Protein AF-A0A380FDA7-F1 (afdb_monomer)

InterPro domains:
  IPR003869 Polysaccharide biosynthesis protein, CapD-like domain [PF02719] (1-78)
  IPR051203 Polysaccharide Synthase-Related Protein [PTHR43318] (1-96)

Secondary structure (DSSP, 8-state):
-HHHHHHH--SS-EEEE---S---HHHHHHHHHHHTT--HHHH------PPTT--SSPPP--GGGEEEEEEETTEEEE------HHHHHHHHHHHHTTSS-HHHHHHHH-TTS--

Sequence (115 aa):
MVLQAGALAKGGEIFVLDMGEPVKIVDLAKNLIHLSGKKEEDIGIEFSGVRPGEKLFEELLNEDEIHPDQVYEKIYRGKSKVYTNSELLLKVNRITNGEIDVVDFVNRSDSYFEA

Foldseek 3Di:
DVVVCVVPDPPDKDKFFQPDDDDDPVVVVQVVCVVVVHHCVVPPDDDPDDDPPDDPDDDRDDPQQWDPDAPDVRMTIGDDDDDDPVRVVVVVVCCVVVVDPPCNVVCVVVVDPPD

Solvent-accessible surface area (backbone atoms only — not comparable to full-atom values): 7643 Å² total; per-residue (Å²): 106,72,71,57,51,64,72,69,59,90,74,90,72,44,78,44,70,66,79,74,77,90,78,58,68,69,57,53,51,53,49,54,39,47,76,71,78,44,53,65,89,80,75,63,87,82,86,87,74,84,58,95,89,65,72,98,68,85,81,76,78,52,77,88,39,40,44,92,62,63,84,43,95,59,29,30,39,40,60,72,88,86,74,52,71,68,59,49,49,53,52,50,50,37,36,74,71,66,79,37,55,67,66,59,54,54,39,68,76,43,86,70,86,84,128

Nearest PDB structures (foldseek):
  6xu7-assembly1_CU  TM=2.445E-01  e=1.879E+00  Drosophila melanogaster
  5xy3-assembly1_U  TM=2.269E-01  e=7.160E+00  Trichomonas vaginalis

Organism: Staphylococcus gallinarum (NCBI:txid1293)

pLDDT: mean 81.83, std 14.84, range [30.66, 97.38]

Structure (mmCIF, N/CA/C/O backbone):
data_AF-A0A380FDA7-F1
#
_entry.id   AF-A0A380FDA7-F1
#
loop_
_atom_site.group_PDB
_atom_site.id
_atom_site.type_symbol
_atom_site.label_atom_id
_atom_site.label_alt_id
_atom_site.label_comp_id
_atom_site.label_asym_id
_atom_site.label_entity_id
_atom_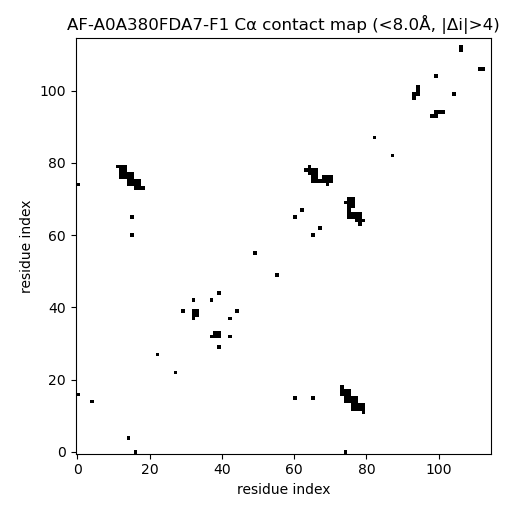site.label_seq_id
_atom_site.pdbx_PDB_ins_code
_atom_site.Cartn_x
_atom_site.Cartn_y
_atom_site.Cartn_z
_atom_site.occupancy
_atom_site.B_iso_or_equiv
_atom_site.auth_seq_id
_atom_site.auth_comp_id
_atom_site.auth_asym_id
_atom_site.auth_atom_id
_atom_site.pdbx_PDB_model_num
ATOM 1 N N . MET A 1 1 ? -5.281 -13.367 -5.844 1.00 76.31 1 MET A N 1
ATOM 2 C CA . MET A 1 1 ? -4.275 -12.753 -6.739 1.00 76.31 1 MET A CA 1
ATOM 3 C C . MET A 1 1 ? -3.102 -13.683 -7.035 1.00 76.31 1 MET A C 1
ATOM 5 O O . MET A 1 1 ? -2.999 -14.106 -8.173 1.00 76.31 1 MET A O 1
ATOM 9 N N . VAL A 1 2 ? -2.261 -14.052 -6.057 1.00 88.25 2 VAL A N 1
ATOM 10 C CA . VAL A 1 2 ? -1.003 -14.799 -6.313 1.00 88.25 2 VAL A CA 1
ATOM 11 C C . VAL A 1 2 ? -1.212 -16.093 -7.110 1.00 88.25 2 VAL A C 1
ATOM 13 O O . VAL A 1 2 ? -0.559 -16.295 -8.126 1.00 88.25 2 VAL A O 1
ATOM 16 N N . LEU A 1 3 ? -2.174 -16.931 -6.710 1.00 88.88 3 LEU A N 1
ATOM 17 C CA . LEU A 1 3 ? -2.474 -18.185 -7.416 1.00 88.88 3 LEU A CA 1
ATOM 18 C C . LEU A 1 3 ? -2.929 -17.958 -8.866 1.00 88.88 3 LEU A C 1
ATOM 20 O O . LEU A 1 3 ? -2.570 -18.714 -9.762 1.00 88.88 3 LEU A O 1
ATOM 24 N N . GLN A 1 4 ? -3.701 -16.900 -9.100 1.00 85.38 4 GLN A N 1
ATOM 25 C CA . GLN A 1 4 ? -4.257 -16.586 -10.411 1.00 85.38 4 GLN A CA 1
ATOM 26 C C . GLN A 1 4 ? -3.219 -15.952 -11.337 1.00 85.38 4 GLN A C 1
ATOM 28 O O . GLN A 1 4 ? -3.130 -16.333 -12.498 1.00 85.38 4 GLN A O 1
ATOM 33 N N . ALA A 1 5 ? -2.380 -15.058 -10.810 1.00 84.81 5 ALA A N 1
ATOM 34 C CA . ALA A 1 5 ? -1.216 -14.546 -11.523 1.00 84.81 5 ALA A CA 1
ATOM 35 C C . ALA A 1 5 ? -0.269 -15.696 -11.903 1.00 84.81 5 ALA A C 1
ATOM 37 O O . ALA A 1 5 ? 0.146 -15.785 -13.052 1.00 84.81 5 ALA A O 1
ATOM 38 N N . GLY A 1 6 ? -0.014 -16.632 -10.981 1.00 85.31 6 GLY A N 1
ATOM 39 C CA . GLY A 1 6 ? 0.806 -17.816 -11.248 1.00 85.31 6 GLY A CA 1
ATOM 40 C C . GLY A 1 6 ? 0.242 -18.731 -12.340 1.00 85.31 6 GLY A C 1
ATOM 41 O O . GLY A 1 6 ? 1.008 -19.286 -13.118 1.00 85.31 6 GLY A O 1
ATOM 42 N N . ALA A 1 7 ? -1.083 -18.861 -12.440 1.00 87.00 7 ALA A N 1
ATOM 43 C CA . ALA A 1 7 ? -1.724 -19.644 -13.497 1.00 87.00 7 ALA A CA 1
ATOM 44 C C . ALA A 1 7 ? -1.727 -18.943 -14.872 1.00 87.00 7 ALA A C 1
ATOM 46 O O . ALA A 1 7 ? -1.774 -19.617 -15.898 1.00 87.00 7 ALA A O 1
ATOM 47 N N . LEU A 1 8 ? -1.710 -17.605 -14.901 1.00 82.25 8 LEU A N 1
ATOM 48 C CA . LEU A 1 8 ? -1.801 -16.799 -16.127 1.00 82.25 8 LEU A CA 1
ATOM 49 C C . LEU A 1 8 ? -0.437 -16.362 -16.687 1.00 82.25 8 LEU A C 1
ATOM 51 O O . LEU A 1 8 ? -0.355 -16.014 -17.867 1.00 82.25 8 LEU A O 1
ATOM 55 N N . ALA A 1 9 ? 0.608 -16.342 -15.858 1.00 83.31 9 ALA A N 1
ATOM 56 C CA . ALA A 1 9 ? 1.935 -15.856 -16.224 1.00 83.31 9 ALA A CA 1
ATOM 57 C C . ALA A 1 9 ? 2.625 -16.753 -17.262 1.00 83.31 9 ALA A C 1
ATOM 59 O O . ALA A 1 9 ? 2.604 -17.980 -17.159 1.00 83.31 9 ALA A O 1
ATOM 60 N N . LYS A 1 10 ? 3.301 -16.131 -18.235 1.00 79.50 10 LYS A N 1
ATOM 61 C CA . LYS A 1 10 ? 4.184 -16.811 -19.199 1.00 79.50 10 LYS A CA 1
ATOM 62 C C . LYS A 1 10 ? 5.653 -16.413 -19.034 1.00 79.50 10 LYS A C 1
ATOM 64 O O . LYS A 1 10 ? 6.517 -17.033 -19.648 1.00 79.50 10 LYS A O 1
ATOM 69 N N . GLY A 1 11 ? 5.934 -15.442 -18.167 1.00 76.06 11 GLY A N 1
ATOM 70 C CA . GLY A 1 11 ? 7.262 -14.960 -17.811 1.00 76.06 11 GLY A CA 1
ATOM 71 C C . GLY A 1 11 ? 7.444 -13.491 -18.189 1.00 76.06 11 GLY A C 1
ATOM 72 O O . GLY A 1 11 ? 7.215 -13.099 -19.329 1.00 76.06 11 GLY A O 1
ATOM 73 N N . GLY A 1 12 ? 7.900 -12.683 -17.228 1.00 74.69 12 GLY A N 1
ATOM 74 C CA . GLY A 1 12 ? 8.191 -11.260 -17.433 1.00 74.69 12 GLY A CA 1
ATOM 75 C C . GLY A 1 12 ? 6.976 -10.330 -17.354 1.00 74.69 12 GLY A C 1
ATOM 76 O O . GLY A 1 12 ? 7.146 -9.119 -17.478 1.00 74.69 12 GLY A O 1
ATOM 77 N N . GLU A 1 13 ? 5.767 -10.853 -17.127 1.00 80.12 13 GLU A N 1
ATOM 78 C CA . GLU A 1 13 ? 4.599 -10.014 -16.867 1.00 80.12 13 GLU A CA 1
ATOM 79 C C . GLU A 1 13 ? 4.558 -9.516 -15.420 1.00 80.12 13 GLU A C 1
ATOM 81 O O . GLU A 1 13 ? 4.829 -10.252 -14.470 1.00 80.12 13 GLU A O 1
ATOM 86 N N . ILE A 1 14 ? 4.139 -8.263 -15.262 1.00 83.75 14 ILE A N 1
ATOM 87 C CA . ILE A 1 14 ? 3.783 -7.673 -13.973 1.00 83.75 14 ILE A CA 1
ATOM 88 C C . ILE A 1 14 ? 2.258 -7.687 -13.895 1.00 83.75 14 ILE A C 1
ATOM 90 O O . ILE A 1 14 ? 1.592 -7.268 -14.841 1.00 83.75 14 ILE A O 1
ATOM 94 N N . PHE A 1 15 ? 1.693 -8.185 -12.799 1.00 86.06 15 PHE A N 1
ATOM 95 C CA . PHE A 1 15 ? 0.247 -8.174 -12.575 1.00 86.06 15 PHE A CA 1
ATOM 96 C C . PHE A 1 15 ? -0.095 -7.177 -11.480 1.00 86.06 15 PHE A C 1
ATOM 98 O O . PHE A 1 15 ? 0.568 -7.137 -10.445 1.00 86.0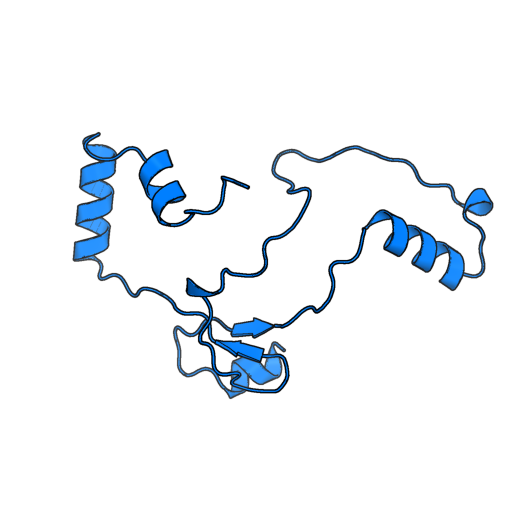6 15 PHE A O 1
ATOM 105 N N . VAL A 1 16 ? -1.149 -6.405 -11.718 1.00 85.06 16 VAL A N 1
ATOM 106 C CA . VAL A 1 16 ? -1.584 -5.307 -10.855 1.00 85.06 16 VAL A CA 1
ATOM 107 C C . VAL A 1 16 ? -3.029 -5.552 -10.475 1.00 85.06 16 VAL A C 1
ATOM 109 O O . VAL A 1 16 ? -3.836 -5.915 -11.330 1.00 85.06 16 VAL A O 1
ATOM 112 N N . LEU A 1 17 ? -3.350 -5.378 -9.200 1.00 86.38 17 LEU A N 1
ATOM 113 C CA . LEU A 1 17 ? -4.714 -5.505 -8.710 1.00 86.38 17 LEU A CA 1
ATOM 114 C C . LEU A 1 17 ? -5.329 -4.121 -8.546 1.00 86.38 17 LEU A C 1
ATOM 116 O O . LEU A 1 17 ? -4.708 -3.230 -7.973 1.00 86.38 17 LEU A O 1
ATOM 120 N N . ASP A 1 18 ? -6.564 -3.984 -9.005 1.00 84.88 18 ASP A N 1
ATOM 121 C CA . ASP A 1 18 ? -7.429 -2.880 -8.629 1.00 84.88 18 ASP A CA 1
ATOM 122 C C . ASP A 1 18 ? -7.769 -3.000 -7.141 1.00 84.88 18 ASP A C 1
ATOM 124 O O . ASP A 1 18 ? -8.543 -3.871 -6.722 1.00 84.88 18 ASP A O 1
ATOM 128 N N . MET A 1 19 ? -7.140 -2.147 -6.337 1.00 86.62 19 MET A N 1
ATOM 129 C CA . MET A 1 19 ? -7.351 -2.097 -4.893 1.00 86.62 19 MET A CA 1
ATOM 130 C C . MET A 1 19 ? -8.597 -1.284 -4.515 1.00 86.62 19 MET A C 1
ATOM 132 O O . MET A 1 19 ? -8.980 -1.286 -3.345 1.00 86.62 19 MET A O 1
ATOM 136 N N . GLY A 1 20 ? -9.261 -0.650 -5.488 1.00 86.25 20 GLY A N 1
ATOM 137 C CA . GLY A 1 20 ? -10.376 0.256 -5.264 1.00 86.25 20 GLY A CA 1
ATOM 138 C C . GLY A 1 20 ? -9.950 1.537 -4.549 1.00 86.25 20 GLY A C 1
ATOM 139 O O . GLY A 1 20 ? -8.844 2.042 -4.733 1.00 86.25 20 GLY A O 1
ATOM 140 N N . GLU A 1 21 ? -10.853 2.062 -3.725 1.00 88.31 21 GLU A N 1
ATOM 141 C CA . GLU A 1 21 ? -10.648 3.336 -3.040 1.00 88.31 21 GLU A CA 1
ATOM 142 C C . GLU A 1 21 ? -9.581 3.244 -1.934 1.00 88.31 21 GLU A C 1
ATOM 144 O O . GLU A 1 21 ? -9.575 2.284 -1.151 1.00 88.31 21 GLU A O 1
ATOM 149 N N . PRO A 1 22 ? -8.704 4.256 -1.807 1.00 89.94 22 PRO A N 1
ATOM 150 C CA . PRO A 1 22 ? -7.693 4.292 -0.762 1.00 89.94 22 PRO A CA 1
ATOM 151 C C . PRO A 1 22 ? -8.331 4.378 0.629 1.00 89.94 22 PRO A C 1
ATOM 153 O O . PRO A 1 22 ? -9.310 5.090 0.860 1.00 89.94 22 PRO A O 1
ATOM 156 N N . VAL A 1 23 ? -7.728 3.685 1.596 1.00 92.25 23 VAL A N 1
ATOM 157 C CA . VAL A 1 23 ? -8.206 3.640 2.985 1.00 92.25 23 VAL A CA 1
ATOM 158 C C . VAL A 1 23 ? -7.197 4.316 3.905 1.00 92.25 23 VAL A C 1
ATOM 160 O O . VAL A 1 23 ? -6.008 4.001 3.885 1.00 92.25 23 VAL A O 1
ATOM 163 N N . LYS A 1 24 ? -7.670 5.225 4.766 1.00 94.38 24 LYS A N 1
ATOM 164 C CA . LYS A 1 24 ? -6.817 5.879 5.765 1.00 94.38 24 LYS A CA 1
ATOM 165 C C . LYS A 1 24 ? -6.472 4.911 6.895 1.00 94.38 24 LYS A C 1
ATOM 167 O O . LYS A 1 24 ? -7.355 4.293 7.489 1.00 94.38 24 LYS A O 1
ATOM 172 N N . ILE A 1 25 ? -5.194 4.858 7.269 1.00 95.06 25 ILE A N 1
ATOM 173 C CA . ILE A 1 25 ? -4.702 3.978 8.343 1.00 95.06 25 ILE A CA 1
ATOM 174 C C . ILE A 1 25 ? -5.377 4.272 9.692 1.00 95.06 25 ILE A C 1
ATOM 176 O O . ILE A 1 25 ? -5.688 3.347 10.439 1.00 95.06 25 ILE A O 1
ATOM 180 N N . VAL A 1 26 ? -5.672 5.543 9.989 1.00 95.94 26 VAL A N 1
ATOM 181 C CA . VAL A 1 26 ? -6.386 5.923 11.222 1.00 95.94 26 VAL A CA 1
ATOM 182 C C . VAL A 1 26 ? -7.808 5.357 11.270 1.00 95.94 26 VAL A C 1
ATOM 184 O O . VAL A 1 26 ? -8.245 4.886 12.318 1.00 95.94 26 VAL A O 1
ATOM 187 N N . ASP A 1 27 ? -8.513 5.335 10.138 1.00 96.19 27 ASP A N 1
A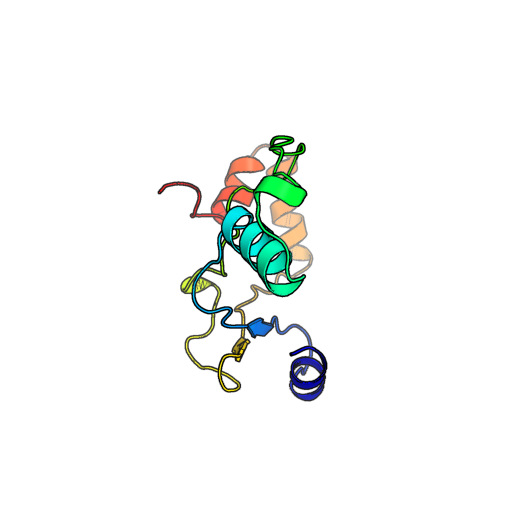TOM 188 C CA . ASP A 1 27 ? -9.876 4.805 10.064 1.00 96.19 27 ASP A CA 1
ATOM 189 C C . ASP A 1 27 ? -9.859 3.278 10.178 1.00 96.19 27 ASP A C 1
ATOM 191 O O . ASP A 1 27 ? -10.686 2.694 10.878 1.00 96.19 27 ASP A O 1
ATOM 195 N N . LEU A 1 28 ? -8.859 2.626 9.574 1.00 96.19 28 LEU A N 1
ATOM 196 C CA . LEU A 1 28 ? -8.626 1.195 9.755 1.00 96.19 28 LEU A CA 1
ATOM 197 C C . LEU A 1 28 ? -8.379 0.847 11.231 1.00 96.19 28 LEU A C 1
ATOM 199 O O . LEU A 1 28 ? -8.997 -0.085 11.743 1.00 96.19 28 LEU A O 1
ATOM 203 N N . ALA A 1 29 ? -7.531 1.605 11.931 1.00 96.62 29 ALA A N 1
ATOM 204 C CA . ALA A 1 29 ? -7.272 1.395 13.353 1.00 96.62 29 ALA A CA 1
ATOM 205 C C . ALA A 1 29 ? -8.555 1.533 14.189 1.00 96.62 29 ALA A C 1
ATOM 207 O O . ALA A 1 29 ? -8.874 0.640 14.973 1.00 96.62 29 ALA A O 1
ATOM 208 N N . LYS A 1 30 ? -9.348 2.591 13.967 1.00 96.75 30 LYS A N 1
ATOM 209 C CA . LYS A 1 30 ? -10.645 2.786 14.640 1.00 96.75 30 LYS A CA 1
ATOM 210 C C . LYS A 1 30 ? -11.621 1.642 14.373 1.00 96.75 30 LYS A C 1
ATOM 212 O O . LYS A 1 30 ? -12.265 1.156 15.303 1.00 96.75 30 LYS A O 1
ATOM 217 N N . ASN A 1 31 ? -11.687 1.167 13.130 1.00 96.50 31 ASN A N 1
ATOM 218 C CA . ASN A 1 31 ? -12.522 0.028 12.758 1.00 96.50 31 ASN A CA 1
ATOM 219 C C . ASN A 1 31 ? -12.091 -1.250 13.483 1.00 96.50 31 ASN A C 1
ATOM 221 O O . ASN A 1 31 ? -12.947 -1.981 13.972 1.00 96.50 31 ASN A O 1
ATOM 225 N N . LEU A 1 32 ? -10.788 -1.509 13.615 1.00 97.38 32 LEU A N 1
ATOM 226 C CA . LEU A 1 32 ? -10.284 -2.666 14.362 1.00 97.38 32 LEU A CA 1
ATOM 227 C C . LEU A 1 32 ? -10.643 -2.595 15.853 1.00 97.38 32 LEU A C 1
ATOM 229 O O . LEU A 1 32 ? -11.069 -3.601 16.421 1.00 97.38 32 LEU A O 1
ATOM 233 N N . ILE A 1 33 ? -10.539 -1.415 16.475 1.00 97.19 33 ILE A N 1
ATOM 234 C CA . ILE A 1 33 ? -10.974 -1.206 17.865 1.00 97.19 33 ILE A CA 1
ATOM 235 C C . ILE A 1 33 ? -12.470 -1.515 17.996 1.00 97.19 33 ILE A C 1
ATOM 237 O O . ILE A 1 33 ? -12.863 -2.313 18.851 1.00 97.19 33 ILE A O 1
ATOM 241 N N . HIS A 1 34 ? -13.295 -0.961 17.107 1.00 96.62 34 HIS A N 1
ATOM 242 C CA . HIS A 1 34 ? -14.739 -1.178 17.123 1.00 96.62 34 HIS A CA 1
ATOM 243 C C . HIS A 1 34 ? -15.121 -2.652 16.914 1.00 96.62 34 HIS A C 1
ATOM 245 O O . HIS A 1 34 ? -15.919 -3.201 17.674 1.00 96.62 34 HIS A O 1
ATOM 251 N N . LEU A 1 35 ? -14.502 -3.325 15.938 1.00 97.19 35 LEU A N 1
ATOM 252 C CA . LEU A 1 35 ? -14.714 -4.749 15.653 1.00 97.19 35 LEU A CA 1
ATOM 253 C C . LEU A 1 35 ? -14.275 -5.656 16.811 1.00 97.19 35 LEU A C 1
ATOM 255 O O . LEU A 1 35 ? -14.773 -6.773 16.932 1.00 97.19 35 LEU A O 1
ATOM 259 N N . SER A 1 36 ? -13.391 -5.177 17.691 1.00 96.69 36 SER A N 1
ATOM 260 C CA . SER A 1 36 ? -13.018 -5.879 18.924 1.00 96.69 36 SER A CA 1
ATOM 261 C C . SER A 1 36 ? -14.034 -5.721 20.070 1.00 96.69 36 SER A C 1
ATOM 263 O O . SER A 1 36 ? -13.818 -6.257 21.156 1.00 96.69 36 SER A O 1
ATOM 265 N N . GLY A 1 37 ? -15.142 -5.000 19.849 1.00 97.06 37 GLY A N 1
ATOM 266 C CA . GLY A 1 37 ? -16.176 -4.736 20.855 1.00 97.06 37 GLY A CA 1
ATOM 267 C C . GLY A 1 37 ? -15.795 -3.655 21.869 1.00 97.06 37 GLY A C 1
ATOM 268 O O . GLY A 1 37 ? -16.400 -3.581 22.937 1.00 97.06 37 GLY A O 1
ATOM 269 N N . LYS A 1 38 ? -14.790 -2.834 21.552 1.00 97.06 38 LYS A N 1
ATOM 270 C CA . LYS A 1 38 ? -14.282 -1.756 22.406 1.00 97.06 38 LYS A CA 1
ATOM 271 C C . LYS A 1 38 ? -14.518 -0.393 21.769 1.00 97.06 38 LYS A C 1
ATOM 273 O O . LYS A 1 38 ? -14.777 -0.283 20.569 1.00 97.06 38 LYS A O 1
ATOM 278 N N . LYS A 1 39 ? -14.419 0.657 22.575 1.00 95.06 39 LYS A N 1
ATOM 279 C CA . LYS A 1 39 ? -14.415 2.039 22.103 1.00 95.06 39 LYS A CA 1
ATOM 280 C C . LYS A 1 39 ? -12.989 2.561 21.988 1.00 95.06 39 LYS A C 1
ATOM 282 O O . LYS A 1 39 ? -12.070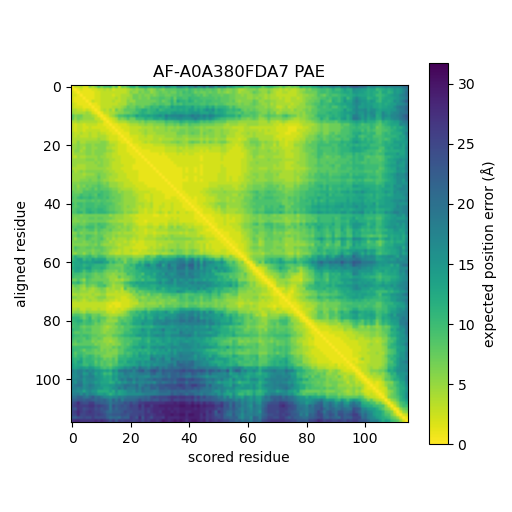 2.049 22.618 1.00 95.06 39 LYS A O 1
ATOM 287 N N . GLU A 1 40 ? -12.820 3.626 21.209 1.00 92.94 40 GLU A N 1
ATOM 288 C CA . GLU A 1 40 ? -11.528 4.306 21.048 1.00 92.94 40 GLU A CA 1
ATOM 289 C C . GLU A 1 40 ? -10.950 4.760 22.398 1.00 92.94 40 GLU A C 1
ATOM 291 O O . GLU A 1 40 ? -9.753 4.628 22.619 1.00 92.94 40 GLU A O 1
ATOM 296 N N . GLU A 1 41 ? -11.801 5.185 23.337 1.00 94.94 41 GLU A N 1
ATOM 297 C CA . GLU A 1 41 ? -11.416 5.567 24.706 1.00 94.94 41 GLU A CA 1
ATOM 298 C C . GLU A 1 41 ? -10.838 4.415 25.551 1.00 94.94 41 GLU A C 1
ATOM 300 O O . GLU A 1 41 ? -10.049 4.670 26.457 1.00 94.94 41 GLU A O 1
ATOM 305 N N . ASP A 1 42 ? -11.170 3.155 25.241 1.00 95.12 42 ASP A N 1
ATOM 306 C CA . ASP A 1 42 ? -10.709 1.987 26.008 1.00 95.12 42 ASP A CA 1
ATOM 307 C C . ASP A 1 42 ? -9.273 1.559 25.650 1.00 95.12 42 ASP A C 1
ATOM 309 O O . ASP A 1 42 ? -8.650 0.799 26.394 1.00 95.12 42 ASP A O 1
ATOM 313 N N . ILE A 1 43 ? -8.768 1.976 24.482 1.00 95.50 43 ILE A N 1
ATOM 314 C CA . ILE A 1 43 ? -7.454 1.570 23.945 1.00 95.50 43 ILE A CA 1
ATOM 315 C C . ILE A 1 43 ? -6.562 2.786 23.660 1.00 95.50 43 ILE A C 1
ATOM 317 O O . ILE A 1 43 ? -5.366 2.739 23.936 1.00 95.50 43 ILE A O 1
ATOM 321 N N . GLY A 1 44 ? -7.139 3.872 23.143 1.00 93.50 44 GLY A N 1
ATOM 322 C CA . GLY A 1 44 ? -6.420 5.048 22.661 1.00 93.50 44 GLY A CA 1
ATOM 323 C C . GLY A 1 44 ? -5.747 4.831 21.301 1.00 93.50 44 GLY A C 1
ATOM 324 O O . GLY A 1 44 ? -5.521 3.705 20.860 1.00 93.50 44 GLY A O 1
ATOM 325 N N . ILE A 1 45 ? -5.423 5.935 20.623 1.00 95.94 45 ILE A N 1
ATOM 326 C CA . ILE A 1 45 ? -4.602 5.954 19.405 1.00 95.94 45 ILE A CA 1
ATOM 327 C C . ILE A 1 45 ? -3.490 6.980 19.615 1.00 95.94 45 ILE A C 1
ATOM 329 O O . ILE A 1 45 ? -3.764 8.151 19.873 1.00 95.94 45 ILE A O 1
ATOM 333 N N . GLU A 1 46 ? -2.239 6.543 19.486 1.00 96.00 46 GLU A N 1
ATOM 334 C CA . GLU A 1 46 ? -1.057 7.401 19.556 1.00 96.00 46 GLU A CA 1
ATOM 335 C C . GLU A 1 46 ? -0.380 7.472 18.184 1.00 96.00 46 GLU A C 1
ATOM 337 O O . GLU A 1 46 ? -0.176 6.456 17.518 1.00 96.00 46 GLU A O 1
ATOM 342 N N . PHE A 1 47 ? -0.023 8.682 17.755 1.00 95.50 47 PHE A N 1
ATOM 343 C CA . PHE A 1 47 ? 0.663 8.904 16.487 1.00 95.50 47 PHE A CA 1
ATOM 344 C C . PHE A 1 47 ? 2.174 8.920 16.710 1.00 95.50 47 PHE A C 1
ATOM 346 O O . PHE A 1 47 ? 2.722 9.897 17.212 1.00 95.50 47 PHE A O 1
ATOM 353 N N . SER A 1 48 ? 2.858 7.860 16.280 1.00 94.44 48 SER A N 1
ATOM 354 C CA . SER A 1 48 ? 4.319 7.733 16.389 1.00 94.44 48 SER A CA 1
ATOM 355 C C . SER A 1 48 ? 5.106 8.543 15.349 1.00 94.44 48 SER A C 1
ATOM 357 O O . SER A 1 48 ? 6.334 8.563 15.387 1.00 94.44 48 SER A O 1
ATOM 359 N N . GLY A 1 49 ? 4.420 9.179 14.397 1.00 93.31 49 GLY A N 1
ATOM 360 C CA . GLY A 1 49 ? 5.048 9.787 13.225 1.00 93.31 49 GLY A CA 1
ATOM 361 C C . GLY A 1 49 ? 5.496 8.757 12.182 1.00 93.31 49 GLY A C 1
ATOM 362 O O . GLY A 1 49 ? 5.281 7.554 12.334 1.00 93.31 49 GLY A O 1
ATOM 363 N N . VAL A 1 50 ? 6.088 9.265 11.101 1.00 94.00 50 VAL A N 1
ATOM 364 C CA . VAL A 1 50 ? 6.532 8.496 9.928 1.00 94.00 50 VAL A CA 1
ATOM 365 C C . VAL A 1 50 ? 7.967 8.010 10.141 1.00 94.00 50 VAL A C 1
ATOM 367 O O . VAL A 1 50 ? 8.824 8.778 10.585 1.00 94.00 50 VAL A O 1
ATOM 370 N N . ARG A 1 51 ? 8.254 6.746 9.819 1.00 94.88 51 ARG A N 1
ATOM 371 C CA . ARG A 1 51 ? 9.615 6.192 9.882 1.00 94.88 51 ARG A CA 1
ATOM 372 C C . ARG A 1 51 ? 10.425 6.612 8.646 1.00 94.88 51 ARG A C 1
ATOM 374 O O . ARG A 1 51 ? 9.853 6.801 7.574 1.00 94.88 51 ARG A O 1
ATOM 381 N N . PRO A 1 52 ? 11.763 6.737 8.744 1.00 93.75 52 PRO A N 1
ATOM 382 C CA . PRO A 1 52 ? 12.593 7.073 7.589 1.00 93.75 52 PRO A CA 1
ATOM 383 C C . PRO A 1 52 ? 12.358 6.112 6.414 1.00 93.75 52 PRO A C 1
ATOM 385 O O . PRO A 1 52 ? 12.497 4.900 6.571 1.00 93.75 52 PRO A O 1
ATOM 388 N N . GLY A 1 53 ? 12.015 6.665 5.249 1.00 90.50 53 GLY A N 1
ATOM 389 C CA . GLY A 1 53 ? 11.738 5.907 4.024 1.00 90.50 53 GLY A CA 1
ATOM 390 C C . GLY A 1 53 ? 10.281 5.470 3.831 1.00 90.50 53 GLY A C 1
ATOM 391 O O . GLY A 1 53 ? 9.975 4.895 2.791 1.00 90.50 53 GLY A O 1
ATOM 392 N N . GLU A 1 54 ? 9.379 5.738 4.779 1.00 90.62 54 GLU A N 1
ATOM 393 C CA . GLU A 1 54 ? 7.944 5.503 4.577 1.00 90.62 54 GLU A CA 1
ATOM 394 C C . GLU A 1 54 ? 7.303 6.590 3.707 1.00 90.62 54 GLU A C 1
ATOM 396 O O . GLU A 1 54 ? 7.611 7.779 3.831 1.00 90.62 54 GLU A O 1
ATOM 401 N N . LYS A 1 55 ? 6.365 6.171 2.853 1.00 86.56 55 LYS A N 1
ATOM 402 C CA . LYS A 1 55 ? 5.493 7.064 2.090 1.00 86.56 55 LYS A CA 1
ATOM 403 C C . LYS A 1 55 ? 4.187 7.313 2.854 1.00 86.56 55 LYS A C 1
ATOM 405 O O . LYS A 1 55 ? 3.679 6.427 3.536 1.00 86.56 55 LYS A O 1
ATOM 410 N N . LEU A 1 56 ? 3.628 8.520 2.727 1.00 86.88 56 LEU A N 1
ATOM 411 C CA . LEU A 1 56 ? 2.318 8.866 3.306 1.00 86.88 56 LEU A CA 1
ATOM 412 C C . LEU A 1 56 ? 1.140 8.328 2.484 1.00 86.88 56 LEU A C 1
ATOM 414 O O . LEU A 1 56 ? 0.047 8.138 3.015 1.00 86.88 56 LEU A O 1
ATOM 418 N N . PHE A 1 57 ? 1.369 8.100 1.196 1.00 85.25 57 PHE A N 1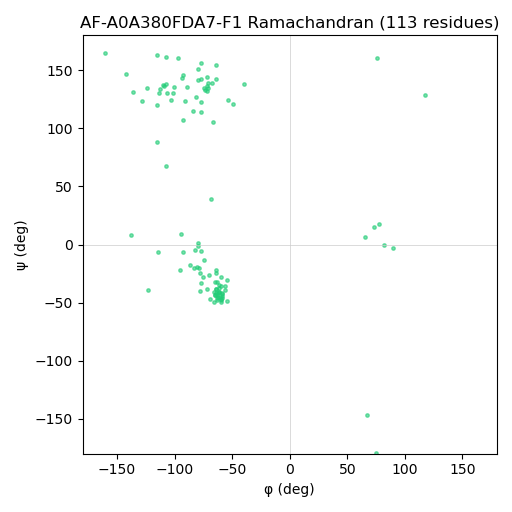
ATOM 419 C CA . PHE A 1 57 ? 0.431 7.521 0.253 1.00 85.25 57 PHE A CA 1
ATOM 420 C C . PHE A 1 57 ? 1.202 6.606 -0.695 1.00 85.25 57 PHE A C 1
ATOM 422 O O . PHE A 1 57 ? 2.364 6.861 -1.011 1.00 85.25 57 PHE A O 1
ATOM 429 N N . GLU A 1 58 ? 0.552 5.531 -1.118 1.00 85.12 58 GLU A N 1
ATOM 430 C CA . GLU A 1 58 ? 1.065 4.668 -2.174 1.00 85.12 58 GLU A CA 1
ATOM 431 C C . GLU A 1 58 ? 0.488 5.126 -3.511 1.00 85.12 58 GLU A C 1
ATOM 433 O O . GLU A 1 58 ? -0.675 5.527 -3.593 1.00 85.12 58 GLU A O 1
ATOM 438 N N . GLU A 1 59 ? 1.298 5.038 -4.556 1.00 73.38 59 GLU A N 1
ATOM 439 C CA . GLU A 1 59 ? 0.860 5.258 -5.929 1.00 73.38 59 GLU A CA 1
ATOM 440 C C . GLU A 1 59 ? 0.433 3.907 -6.512 1.00 73.38 59 GLU A C 1
ATOM 442 O O . GLU A 1 59 ? 1.199 2.940 -6.515 1.00 73.38 59 GLU A O 1
ATOM 447 N N . LEU A 1 60 ? -0.809 3.817 -6.993 1.00 66.38 60 LEU A N 1
ATOM 448 C CA . LEU A 1 60 ? -1.179 2.749 -7.918 1.00 66.38 60 LEU A CA 1
ATOM 449 C C . LEU A 1 60 ? -0.556 3.105 -9.272 1.00 66.38 60 LEU A C 1
ATOM 451 O O . LEU A 1 60 ? -0.616 4.263 -9.673 1.00 66.38 60 LEU A O 1
ATOM 455 N N . LEU A 1 61 ? 0.072 2.120 -9.925 1.00 63.56 61 LEU A N 1
ATOM 456 C CA . LEU A 1 61 ? 0.802 2.278 -11.191 1.00 63.56 61 LEU A CA 1
ATOM 457 C C . LEU A 1 61 ? 0.083 3.221 -12.164 1.00 63.56 61 LEU A C 1
ATOM 459 O O . LEU A 1 61 ? -1.136 3.144 -12.327 1.00 63.56 61 LEU A O 1
ATOM 463 N N . ASN A 1 62 ? 0.850 4.081 -12.828 1.00 63.25 62 ASN A N 1
ATOM 464 C CA . ASN A 1 62 ? 0.293 5.106 -13.702 1.00 63.25 62 ASN A CA 1
ATOM 465 C C . ASN A 1 62 ? -0.445 4.485 -14.900 1.00 63.25 62 ASN A C 1
ATOM 467 O O . ASN A 1 62 ? -0.118 3.379 -15.338 1.00 63.25 62 ASN A O 1
ATOM 471 N N . GLU A 1 63 ? -1.414 5.201 -15.482 1.00 63.81 63 GLU A N 1
ATOM 472 C CA . GLU A 1 63 ? -2.178 4.722 -16.653 1.00 63.81 63 GLU A CA 1
ATOM 473 C C . GLU A 1 63 ? -1.257 4.305 -17.821 1.00 63.81 63 GLU A C 1
ATOM 475 O O . GLU A 1 63 ? -1.534 3.356 -18.563 1.00 63.81 63 GLU A O 1
ATOM 480 N N . ASP A 1 64 ? -0.098 4.954 -17.941 1.00 65.12 64 ASP A N 1
ATOM 481 C CA . ASP A 1 64 ? 0.921 4.634 -18.939 1.00 65.12 64 ASP A CA 1
ATOM 482 C C . ASP A 1 64 ? 1.640 3.304 -18.671 1.00 65.12 64 ASP A C 1
ATOM 484 O O . ASP A 1 64 ? 2.074 2.634 -19.615 1.00 65.12 64 ASP A O 1
ATOM 488 N N . GLU A 1 65 ? 1.700 2.866 -17.417 1.00 66.81 65 GLU A N 1
ATOM 489 C CA . GLU A 1 65 ? 2.354 1.637 -16.961 1.00 66.81 65 GLU A CA 1
ATOM 490 C C . GLU A 1 65 ? 1.402 0.442 -16.900 1.00 66.81 65 GLU A C 1
ATOM 492 O O . GLU A 1 65 ? 1.843 -0.690 -16.703 1.00 66.81 65 GLU A O 1
ATOM 497 N N . ILE A 1 66 ? 0.105 0.654 -17.124 1.00 72.12 66 ILE A N 1
ATOM 498 C CA . ILE A 1 66 ? -0.911 -0.395 -17.130 1.00 72.12 66 ILE A CA 1
ATOM 499 C C . ILE A 1 66 ? -1.425 -0.615 -18.561 1.00 72.12 66 ILE A C 1
ATOM 501 O O . ILE A 1 66 ? -1.622 0.313 -19.346 1.00 72.12 66 ILE A O 1
ATOM 505 N N . HIS A 1 67 ? -1.604 -1.875 -18.958 1.00 75.31 67 HIS A N 1
ATOM 506 C CA . HIS A 1 67 ? -2.333 -2.200 -20.180 1.00 75.31 67 HIS A CA 1
ATOM 507 C C . HIS A 1 67 ? -3.829 -1.922 -19.958 1.00 75.31 67 HIS A C 1
ATOM 509 O O . HIS A 1 67 ? -4.361 -2.383 -18.950 1.00 75.31 67 HIS A O 1
ATOM 515 N N . PRO A 1 68 ? -4.524 -1.226 -20.877 1.00 69.75 68 PRO A N 1
ATOM 516 C CA . PRO A 1 68 ? -5.929 -0.846 -20.679 1.00 69.75 68 PRO A CA 1
ATOM 517 C C . PRO A 1 68 ? -6.858 -2.055 -20.487 1.00 69.75 68 PRO A C 1
ATOM 519 O O . PRO A 1 68 ? -7.876 -1.964 -19.806 1.00 69.75 68 PRO A O 1
ATOM 522 N N . ASP A 1 69 ? -6.487 -3.201 -21.057 1.00 77.75 69 ASP A N 1
ATOM 523 C CA . ASP A 1 69 ? -7.253 -4.436 -20.937 1.00 77.75 69 ASP A CA 1
ATOM 524 C C . ASP A 1 69 ? -6.975 -5.171 -19.617 1.00 77.75 69 ASP A C 1
ATOM 526 O O . ASP A 1 69 ? -5.835 -5.530 -19.296 1.00 77.75 69 ASP A O 1
ATOM 530 N N . GLN A 1 70 ? -8.050 -5.488 -18.895 1.00 79.31 70 GLN A N 1
ATOM 531 C CA . GLN A 1 70 ? -8.015 -6.417 -17.771 1.00 79.31 70 GLN A CA 1
ATOM 532 C C . GLN A 1 70 ? -7.808 -7.852 -18.272 1.00 79.31 70 GLN A C 1
ATOM 534 O O . GLN A 1 70 ? -8.477 -8.315 -19.195 1.00 79.31 70 GLN A O 1
ATOM 539 N N . VAL A 1 71 ? -6.907 -8.595 -17.625 1.00 84.69 71 VAL A N 1
ATOM 540 C CA . VAL A 1 71 ? -6.730 -10.037 -17.883 1.00 84.69 71 VAL A CA 1
ATOM 541 C C . VAL A 1 71 ? -7.742 -10.883 -17.108 1.00 84.69 71 VAL A C 1
ATOM 543 O O . VAL A 1 71 ? -7.982 -12.039 -17.453 1.00 84.69 71 VAL A O 1
ATOM 546 N N . TYR A 1 72 ? -8.315 -10.310 -16.051 1.00 85.75 72 TYR A N 1
ATOM 547 C CA . TYR A 1 72 ? -9.410 -10.847 -15.254 1.00 85.75 72 TYR A CA 1
ATOM 548 C C . TYR A 1 72 ? -10.064 -9.703 -14.472 1.00 85.75 72 TYR A C 1
ATOM 550 O O . TYR A 1 72 ? -9.446 -8.653 -14.323 1.00 85.75 72 TYR A O 1
ATOM 558 N N . GLU A 1 73 ? -11.266 -9.907 -13.930 1.00 86.38 73 GLU A N 1
ATOM 559 C CA . GLU A 1 73 ? -11.937 -8.903 -13.098 1.00 86.38 73 GLU A CA 1
ATOM 560 C C . GLU A 1 73 ? -10.987 -8.363 -12.014 1.00 86.38 73 GLU A C 1
ATOM 562 O O . GLU A 1 73 ? -10.448 -9.131 -11.211 1.00 86.38 73 GLU A O 1
ATOM 567 N N . LYS A 1 74 ? -10.768 -7.040 -12.032 1.00 85.56 74 LYS A N 1
ATOM 568 C CA . LYS A 1 74 ? -9.853 -6.297 -11.143 1.00 85.56 74 LYS A CA 1
ATOM 569 C C . LYS A 1 74 ? -8.361 -6.618 -11.299 1.00 85.56 74 LYS A C 1
ATOM 571 O O . LYS A 1 74 ? -7.569 -6.118 -10.513 1.00 85.56 74 LYS A O 1
ATOM 576 N N . ILE A 1 75 ? -7.941 -7.415 -12.282 1.00 88.12 75 ILE A N 1
ATOM 577 C CA . ILE A 1 75 ? -6.527 -7.747 -12.521 1.00 88.12 75 ILE A CA 1
ATOM 578 C C . ILE A 1 75 ? -6.078 -7.187 -13.870 1.00 88.12 75 ILE A C 1
ATOM 580 O O . ILE A 1 75 ? -6.560 -7.598 -14.928 1.00 88.12 75 ILE A O 1
ATOM 584 N N . TYR A 1 76 ? -5.073 -6.320 -13.829 1.00 86.44 76 TYR A N 1
ATOM 585 C CA . TYR A 1 76 ? -4.434 -5.724 -14.994 1.00 86.44 76 TYR A CA 1
ATOM 586 C C . TYR A 1 76 ? -3.036 -6.296 -15.232 1.00 86.44 76 TYR A C 1
ATOM 588 O O . TYR A 1 76 ? -2.404 -6.873 -14.341 1.00 86.44 76 TYR A O 1
ATOM 596 N N . ARG A 1 77 ? -2.538 -6.106 -16.456 1.00 85.56 77 ARG A N 1
ATOM 597 C CA . ARG A 1 77 ? -1.155 -6.408 -16.833 1.00 85.56 77 ARG A CA 1
ATOM 598 C C . ARG A 1 77 ? -0.355 -5.111 -16.918 1.00 85.56 77 ARG A C 1
ATOM 600 O O . ARG A 1 77 ? -0.725 -4.219 -17.673 1.00 85.56 77 ARG A O 1
ATOM 607 N N . GLY A 1 78 ? 0.742 -5.022 -16.180 1.00 78.81 78 GLY A N 1
ATOM 608 C CA . GLY A 1 78 ? 1.696 -3.923 -16.270 1.00 78.81 78 GLY A CA 1
ATOM 609 C C . GLY A 1 78 ? 2.509 -3.981 -17.566 1.00 78.81 78 GLY A C 1
ATOM 610 O O . GLY A 1 78 ? 2.863 -5.061 -18.052 1.00 78.81 78 GLY A O 1
ATOM 611 N N . LYS A 1 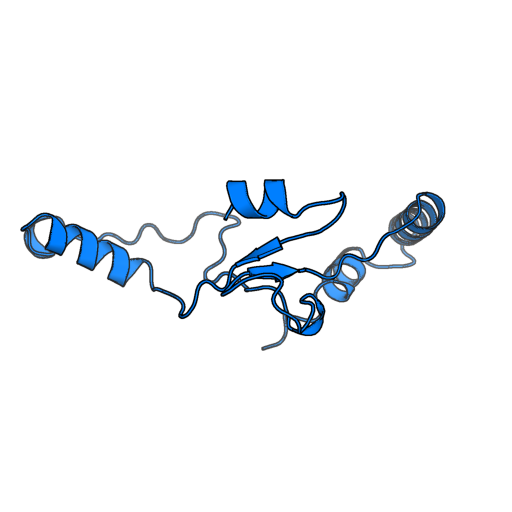79 ? 2.820 -2.814 -18.128 1.00 73.25 79 LYS A N 1
ATOM 612 C CA . LYS A 1 79 ? 3.757 -2.636 -19.236 1.00 73.25 79 LYS A CA 1
ATOM 613 C C . LYS A 1 79 ? 5.165 -2.564 -18.653 1.00 73.25 79 LYS A C 1
ATOM 615 O O . LYS A 1 79 ? 5.502 -1.624 -17.947 1.00 73.25 79 LYS A O 1
ATOM 620 N N . SER A 1 80 ? 6.008 -3.541 -18.969 1.00 69.75 80 SER A N 1
ATOM 621 C CA . SER A 1 80 ? 7.428 -3.491 -18.616 1.00 69.75 80 SER A CA 1
ATOM 622 C C . SER A 1 80 ? 8.265 -3.214 -19.860 1.00 69.75 80 SER A C 1
ATOM 624 O O . SER A 1 80 ? 8.103 -3.877 -20.888 1.00 69.75 80 SER A O 1
ATOM 626 N N . LYS A 1 81 ? 9.169 -2.230 -19.781 1.00 70.50 81 LYS A N 1
ATOM 627 C CA . LYS A 1 81 ? 10.192 -2.023 -20.811 1.00 70.50 81 LYS A CA 1
ATOM 628 C C . LYS A 1 81 ? 11.285 -3.065 -20.619 1.00 70.50 81 LYS A C 1
ATOM 630 O O . LYS A 1 81 ? 12.008 -3.043 -19.627 1.00 70.50 81 LYS A O 1
ATOM 635 N N . VAL A 1 82 ? 11.422 -3.957 -21.590 1.00 73.06 82 VAL A N 1
ATOM 636 C CA . VAL A 1 82 ? 12.539 -4.901 -21.633 1.00 73.06 82 VAL A CA 1
ATOM 637 C C . VAL A 1 82 ? 13.776 -4.150 -22.116 1.00 73.06 82 VAL A C 1
ATOM 639 O O . VAL A 1 82 ? 13.755 -3.568 -23.197 1.00 73.06 82 VAL A O 1
ATOM 642 N N . TYR A 1 83 ? 14.843 -4.167 -21.319 1.00 79.44 83 TYR A N 1
ATOM 643 C CA . TYR A 1 83 ? 16.145 -3.638 -21.714 1.00 79.44 83 TYR A CA 1
ATOM 644 C C . TYR A 1 83 ? 17.122 -4.778 -21.969 1.00 79.44 83 TYR A C 1
ATOM 646 O O . TYR A 1 83 ? 17.200 -5.735 -21.199 1.00 79.44 83 TYR A O 1
ATOM 654 N N . THR A 1 84 ? 17.912 -4.656 -23.028 1.00 87.75 84 THR A N 1
ATOM 655 C CA . THR A 1 84 ? 19.062 -5.531 -23.250 1.00 87.75 84 THR A CA 1
ATOM 656 C C . THR A 1 84 ? 20.233 -5.125 -22.354 1.00 87.75 84 THR A C 1
ATOM 658 O O . THR A 1 84 ? 20.368 -3.967 -21.952 1.00 87.75 84 THR A O 1
ATOM 661 N N . ASN A 1 85 ? 21.142 -6.067 -22.080 1.00 88.19 85 ASN A N 1
ATOM 662 C CA . ASN A 1 85 ? 22.354 -5.782 -21.304 1.00 88.19 85 ASN A CA 1
ATOM 663 C C . ASN A 1 85 ? 23.182 -4.649 -21.924 1.00 88.19 85 ASN A C 1
ATOM 665 O O . ASN A 1 85 ? 23.706 -3.808 -21.201 1.00 88.19 85 ASN A O 1
ATOM 669 N N . SER A 1 86 ? 23.277 -4.595 -23.254 1.00 90.75 86 SER A N 1
ATOM 670 C CA . SER A 1 86 ? 24.004 -3.537 -23.960 1.00 90.75 86 SER A CA 1
ATOM 671 C C . SER A 1 86 ? 23.382 -2.159 -23.723 1.00 90.75 86 SER A C 1
ATOM 673 O O . SER A 1 86 ? 24.103 -1.207 -23.438 1.00 90.75 86 SER A O 1
ATOM 675 N N . GLU A 1 87 ? 22.054 -2.047 -23.779 1.00 86.75 87 GLU A N 1
ATOM 676 C CA . GLU A 1 87 ? 21.346 -0.790 -23.503 1.00 86.75 87 GLU A CA 1
ATOM 677 C C . GLU A 1 87 ? 21.490 -0.356 -22.043 1.00 86.75 87 GLU A C 1
ATOM 679 O O . GLU A 1 87 ? 21.699 0.829 -21.774 1.00 86.75 87 GLU A O 1
ATOM 684 N N . LEU A 1 88 ? 21.414 -1.302 -21.099 1.00 86.88 88 LEU A N 1
ATOM 685 C CA . LEU A 1 88 ? 21.632 -1.019 -19.679 1.00 86.88 88 LEU A CA 1
ATOM 686 C C . LEU A 1 88 ? 23.058 -0.531 -19.426 1.00 86.88 88 LEU A C 1
ATOM 688 O O . LEU A 1 88 ? 23.236 0.498 -18.781 1.00 86.88 88 LEU A O 1
ATOM 692 N N . LEU A 1 89 ? 24.065 -1.211 -19.976 1.00 89.50 89 LEU A N 1
ATOM 693 C CA . LEU A 1 89 ? 25.468 -0.824 -19.819 1.00 89.50 89 LEU A CA 1
ATOM 694 C C . LEU A 1 89 ? 25.745 0.562 -20.403 1.00 89.50 89 LEU A C 1
ATOM 696 O O . LEU A 1 89 ? 26.436 1.360 -19.776 1.00 89.50 89 LEU A O 1
ATOM 700 N N . LEU A 1 90 ? 25.170 0.883 -21.565 1.00 87.75 90 LEU A N 1
ATOM 701 C CA . LEU A 1 90 ? 25.273 2.225 -22.137 1.00 87.75 90 LEU A CA 1
ATOM 702 C C . LEU A 1 90 ? 24.668 3.280 -21.205 1.00 87.75 90 LEU A C 1
ATOM 704 O O . LEU A 1 90 ? 25.290 4.313 -20.977 1.00 87.75 90 LEU A O 1
ATOM 708 N N . LYS A 1 91 ? 23.484 3.029 -20.636 1.00 84.81 91 LYS A N 1
ATOM 709 C CA . LYS A 1 91 ? 22.849 3.953 -19.684 1.00 84.81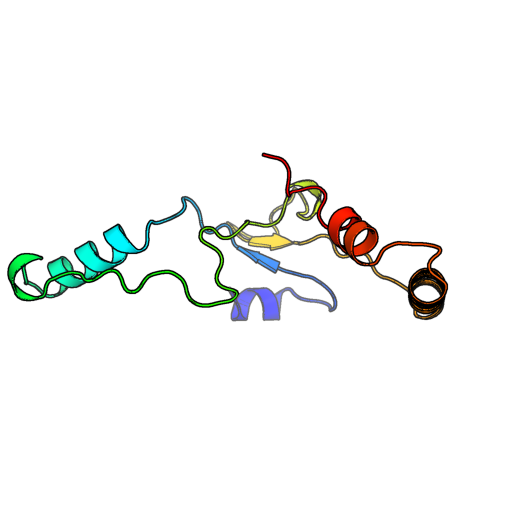 91 LYS A CA 1
ATOM 710 C C . LYS A 1 91 ? 23.677 4.129 -18.411 1.00 84.81 91 LYS A C 1
ATOM 712 O O . LYS A 1 91 ? 23.910 5.263 -18.008 1.00 84.81 91 LYS A O 1
ATOM 717 N N . VAL A 1 92 ? 24.159 3.034 -17.824 1.00 88.19 92 VAL A N 1
ATOM 718 C CA . VAL A 1 92 ? 25.002 3.060 -16.620 1.00 88.19 92 VAL A CA 1
ATOM 719 C C . VAL A 1 92 ? 26.280 3.852 -16.875 1.00 88.19 92 VAL A C 1
ATOM 721 O O . VAL A 1 92 ? 26.594 4.748 -16.103 1.00 88.19 92 VAL A O 1
ATOM 724 N N . ASN A 1 93 ? 26.969 3.605 -17.992 1.00 89.88 93 ASN A N 1
ATOM 725 C CA . ASN A 1 93 ? 28.197 4.327 -18.326 1.00 89.88 93 ASN A CA 1
ATOM 726 C C . ASN A 1 93 ? 27.959 5.832 -18.480 1.00 89.88 93 ASN A C 1
ATOM 728 O O . ASN A 1 93 ? 28.756 6.627 -17.994 1.00 89.88 93 ASN A O 1
ATOM 732 N N . ARG A 1 94 ? 26.848 6.238 -19.103 1.00 87.00 94 ARG A N 1
ATOM 733 C CA . ARG A 1 94 ? 26.490 7.660 -19.239 1.00 87.00 94 ARG A CA 1
ATOM 734 C C . ARG A 1 94 ? 26.232 8.322 -17.886 1.00 87.00 94 ARG A C 1
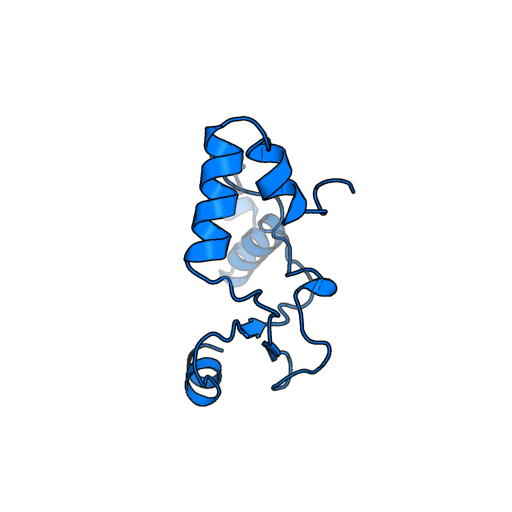ATOM 736 O O . ARG A 1 94 ? 26.636 9.461 -17.684 1.00 87.00 94 ARG A O 1
ATOM 743 N N . ILE A 1 95 ? 25.608 7.600 -16.956 1.00 89.69 95 ILE A N 1
ATOM 744 C CA . ILE A 1 95 ? 25.410 8.060 -15.577 1.00 89.69 95 ILE A CA 1
ATOM 745 C C . ILE A 1 95 ? 26.759 8.185 -14.854 1.00 89.69 95 ILE A C 1
ATOM 747 O O . ILE A 1 95 ? 27.059 9.225 -14.278 1.00 89.69 95 ILE A O 1
ATOM 751 N N . THR A 1 96 ? 27.610 7.156 -14.915 1.00 89.31 96 THR A N 1
ATOM 752 C CA . THR A 1 96 ? 28.928 7.160 -14.254 1.00 89.31 96 THR A CA 1
ATOM 753 C C . THR A 1 96 ? 29.863 8.235 -14.813 1.00 89.31 96 THR A C 1
ATOM 755 O O . THR A 1 96 ? 30.647 8.810 -14.063 1.00 89.31 96 THR A O 1
ATOM 758 N N . ASN A 1 97 ? 29.750 8.550 -16.104 1.00 89.75 97 ASN A N 1
ATOM 759 C CA . ASN A 1 97 ? 30.510 9.617 -16.757 1.00 89.75 97 ASN A CA 1
ATOM 760 C C . ASN A 1 97 ? 29.937 11.025 -16.502 1.00 89.75 97 ASN A C 1
ATOM 762 O O . ASN A 1 97 ? 30.503 12.001 -16.991 1.00 89.75 97 ASN A O 1
ATOM 766 N N . GLY A 1 98 ? 28.827 11.150 -15.763 1.00 82.75 98 GLY A N 1
ATOM 767 C CA . GLY A 1 98 ? 28.189 12.435 -15.459 1.00 82.75 98 GLY A CA 1
ATOM 768 C C . GLY A 1 98 ? 27.453 13.076 -16.640 1.00 82.75 98 GLY A C 1
ATOM 769 O O . GLY A 1 98 ? 27.131 14.258 -16.591 1.00 82.75 98 GLY A O 1
ATOM 770 N N . GLU A 1 99 ? 27.180 12.321 -17.708 1.00 85.00 99 GLU A N 1
ATOM 771 C CA . GLU A 1 99 ? 26.401 12.790 -18.865 1.00 85.00 99 GLU A CA 1
ATOM 772 C C . GLU A 1 99 ? 24.889 12.790 -18.591 1.00 85.00 99 GLU A C 1
ATOM 774 O O . GLU A 1 99 ? 24.117 13.427 -19.310 1.00 85.00 99 GLU A O 1
ATOM 779 N N . ILE A 1 100 ? 24.455 12.023 -17.589 1.00 79.31 100 ILE A N 1
ATOM 780 C CA . ILE A 1 100 ? 23.076 11.943 -17.112 1.00 79.31 100 ILE A CA 1
ATOM 781 C C . ILE A 1 100 ? 23.119 11.975 -15.588 1.00 79.31 100 ILE A C 1
ATOM 783 O O . ILE A 1 100 ? 23.850 11.194 -14.980 1.00 79.31 100 ILE A O 1
ATOM 787 N N . ASP A 1 101 ? 22.304 12.830 -14.980 1.00 79.19 101 ASP A N 1
ATOM 788 C CA . ASP A 1 101 ? 22.115 12.812 -13.537 1.00 79.19 101 ASP A CA 1
ATOM 789 C C . ASP A 1 101 ? 21.292 11.577 -13.117 1.00 79.19 101 ASP A C 1
ATOM 791 O O . ASP A 1 101 ? 20.307 11.214 -13.765 1.00 79.19 101 ASP A O 1
ATOM 795 N N . VAL A 1 102 ? 21.706 10.898 -12.042 1.00 75.06 102 VAL A N 1
ATOM 796 C CA . VAL A 1 102 ? 21.002 9.711 -11.521 1.00 75.06 102 VAL A CA 1
ATOM 797 C C . VAL A 1 102 ? 19.563 10.058 -11.152 1.00 75.06 102 VAL A C 1
ATOM 799 O O . VAL A 1 102 ? 18.653 9.286 -11.443 1.00 75.06 102 VAL A O 1
ATOM 802 N N . VAL A 1 103 ? 19.361 11.217 -10.530 1.00 69.00 103 VAL A N 1
ATOM 803 C CA . VAL A 1 103 ? 18.056 11.724 -10.114 1.00 69.00 103 VAL A CA 1
ATOM 804 C C . VAL A 1 103 ? 17.205 12.005 -11.345 1.00 69.00 103 VAL A C 1
ATOM 806 O O . VAL A 1 103 ? 16.073 11.545 -11.396 1.00 69.00 103 VAL A O 1
ATOM 809 N N . ASP A 1 104 ? 17.755 12.619 -12.394 1.00 67.75 104 ASP A N 1
ATOM 810 C CA . ASP A 1 104 ? 17.030 12.810 -13.661 1.00 67.75 104 ASP A CA 1
ATOM 811 C C . ASP A 1 104 ? 16.712 11.490 -14.372 1.00 67.75 104 ASP A C 1
ATOM 813 O O . ASP A 1 104 ? 15.711 11.385 -15.077 1.00 67.75 104 ASP A O 1
ATOM 817 N N . PHE A 1 105 ? 17.567 10.476 -14.244 1.00 68.75 105 PHE A N 1
ATOM 818 C CA . PHE A 1 105 ? 17.316 9.158 -14.818 1.00 68.75 105 PHE A CA 1
ATOM 819 C C . PHE A 1 105 ? 16.167 8.444 -14.102 1.00 68.75 105 PHE A C 1
ATOM 821 O O . PHE A 1 105 ? 15.267 7.938 -14.771 1.00 68.75 105 PHE A O 1
ATOM 828 N N . VAL A 1 106 ? 16.188 8.443 -12.766 1.00 65.19 106 VAL A N 1
ATOM 829 C CA . VAL A 1 106 ? 15.132 7.862 -11.924 1.00 65.19 106 VAL A CA 1
ATOM 830 C C . VAL A 1 106 ? 13.825 8.639 -12.108 1.00 65.19 106 VAL A C 1
ATOM 832 O O . VAL A 1 106 ? 12.792 8.041 -12.388 1.00 65.19 106 VAL A O 1
ATOM 835 N N . ASN A 1 107 ? 13.882 9.970 -12.138 1.00 54.78 107 ASN A N 1
ATOM 836 C CA . ASN A 1 107 ? 12.716 10.831 -12.346 1.00 54.78 107 ASN A CA 1
ATOM 837 C C . ASN A 1 107 ? 12.209 10.852 -13.799 1.00 54.78 107 ASN A C 1
ATOM 839 O O . ASN A 1 107 ? 11.112 11.320 -14.069 1.00 54.78 107 ASN A O 1
ATOM 843 N N . ARG A 1 108 ? 12.971 10.350 -14.780 1.00 53.56 108 ARG A N 1
ATOM 844 C CA . ARG A 1 108 ? 12.465 10.128 -16.151 1.00 53.56 108 ARG A CA 1
ATOM 845 C C . ARG A 1 108 ? 11.786 8.774 -16.329 1.00 53.56 108 ARG A C 1
ATOM 847 O O . ARG A 1 108 ? 11.072 8.600 -17.316 1.00 53.56 108 ARG A O 1
ATOM 854 N N . SER A 1 109 ? 12.017 7.822 -15.426 1.00 49.19 109 SER A N 1
ATOM 855 C CA . SER A 1 109 ? 11.047 6.746 -15.187 1.00 49.19 109 SER A CA 1
ATOM 856 C C . SER A 1 109 ? 9.867 7.243 -14.353 1.00 49.19 109 SER A C 1
ATOM 858 O O . SER A 1 109 ? 8.749 6.834 -14.638 1.00 49.19 109 SER A O 1
ATOM 860 N N . ASP A 1 110 ? 10.104 8.187 -13.436 1.00 43.34 110 ASP A N 1
ATOM 861 C CA . ASP A 1 110 ? 9.095 8.743 -12.532 1.00 43.34 110 ASP A CA 1
ATOM 862 C C . ASP A 1 110 ? 8.696 10.181 -12.918 1.00 43.34 110 ASP A C 1
ATOM 864 O O . ASP A 1 110 ? 8.968 11.133 -12.183 1.00 43.34 110 ASP A O 1
ATOM 868 N N . SER A 1 111 ? 8.028 10.379 -14.061 1.00 36.09 111 SER A N 1
ATOM 869 C CA . SER A 1 111 ? 7.433 11.677 -14.439 1.00 36.09 111 SER A CA 1
ATOM 870 C C . SER A 1 111 ? 6.234 12.079 -13.554 1.00 36.09 111 SER A C 1
ATOM 872 O O . SER A 1 111 ? 5.230 12.566 -14.066 1.00 36.09 111 SER A O 1
ATOM 874 N N . TYR A 1 112 ? 6.301 11.829 -12.244 1.00 45.66 112 TYR A N 1
ATOM 875 C CA . TYR A 1 112 ? 5.135 11.732 -11.359 1.00 45.66 112 TYR A CA 1
ATOM 876 C C . TYR A 1 112 ? 5.302 12.427 -9.994 1.00 45.66 112 TYR A C 1
ATOM 878 O O . TYR A 1 112 ? 4.413 12.337 -9.158 1.00 45.66 112 TYR A O 1
ATOM 886 N N . PHE A 1 113 ? 6.383 13.186 -9.770 1.00 34.03 113 PHE A N 1
ATOM 887 C CA . PHE A 1 113 ? 6.575 13.979 -8.538 1.00 34.03 113 PHE A CA 1
AT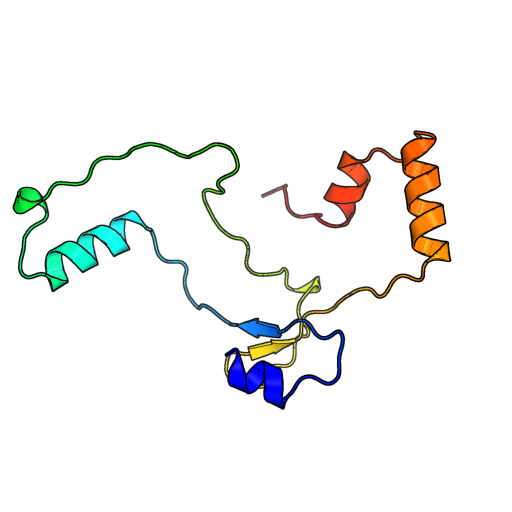OM 888 C C . PHE A 1 113 ? 6.112 15.449 -8.621 1.00 34.03 113 PHE A C 1
ATOM 890 O O . PHE A 1 113 ? 6.361 16.214 -7.690 1.00 34.03 113 PHE A O 1
ATOM 897 N N . GLU A 1 114 ? 5.414 15.857 -9.685 1.00 30.66 114 GLU A N 1
ATOM 898 C CA . GLU A 1 114 ? 4.700 17.144 -9.721 1.00 30.66 114 GLU A CA 1
ATOM 899 C C . GLU A 1 114 ? 3.181 16.934 -9.824 1.00 30.66 114 GLU A C 1
ATOM 901 O O . GLU A 1 114 ? 2.629 16.906 -10.923 1.00 30.66 114 GLU A O 1
ATOM 906 N N . ALA A 1 115 ? 2.519 16.804 -8.668 1.00 32.78 115 ALA A N 1
ATOM 907 C CA . ALA A 1 115 ? 1.134 17.222 -8.408 1.00 32.78 115 ALA A CA 1
ATOM 908 C C . ALA A 1 115 ? 0.852 17.238 -6.896 1.00 32.78 115 ALA A C 1
ATOM 910 O O . ALA A 1 115 ? 1.150 16.224 -6.227 1.00 32.78 115 ALA A O 1
#

Mean predicted aligned error: 9.52 Å

Radius of gyration: 20.61 Å; Cα contacts (8 Å, |Δi|>4): 71; chains: 1; bounding box: 47×37×50 Å